Protein AF-A0A956EPF5-F1 (afdb_monomer)

Structure (mmCIF, N/CA/C/O backbone):
data_AF-A0A956EPF5-F1
#
_entry.id   AF-A0A956EPF5-F1
#
loop_
_atom_site.group_PDB
_atom_site.id
_atom_site.type_symbol
_atom_site.label_atom_id
_atom_site.label_alt_id
_atom_site.label_comp_id
_atom_site.label_asym_id
_atom_site.label_entity_id
_atom_site.label_seq_id
_atom_site.pdbx_PDB_ins_code
_atom_site.Cartn_x
_atom_site.Cartn_y
_atom_site.Cartn_z
_atom_site.occupancy
_atom_site.B_iso_or_equiv
_atom_site.auth_seq_id
_atom_site.auth_comp_id
_atom_site.auth_asym_id
_atom_site.auth_atom_id
_atom_site.pdbx_PDB_model_num
ATOM 1 N N . LYS A 1 1 ? 16.263 -4.390 2.534 1.00 68.25 1 LYS A N 1
ATOM 2 C CA . LYS A 1 1 ? 16.838 -4.073 3.874 1.00 68.25 1 LYS A CA 1
ATOM 3 C C . LYS A 1 1 ? 15.697 -4.061 4.897 1.00 68.25 1 LYS A C 1
ATOM 5 O O . LYS A 1 1 ? 14.559 -4.081 4.459 1.00 68.25 1 LYS A O 1
ATOM 10 N N . ASN A 1 2 ? 15.982 -4.080 6.207 1.00 81.94 2 ASN A N 1
ATOM 11 C CA . ASN A 1 2 ? 14.999 -3.876 7.294 1.00 81.94 2 ASN A CA 1
ATOM 12 C C . ASN A 1 2 ? 13.713 -4.719 7.222 1.00 81.94 2 ASN A C 1
ATOM 14 O O . ASN A 1 2 ? 12.636 -4.280 7.607 1.00 81.94 2 ASN A O 1
ATOM 18 N N . MET A 1 3 ? 13.843 -5.968 6.779 1.00 86.38 3 MET A N 1
ATOM 19 C CA . MET A 1 3 ? 12.704 -6.861 6.575 1.00 86.38 3 MET A CA 1
ATOM 20 C C . MET A 1 3 ? 11.951 -7.205 7.872 1.00 86.38 3 MET A C 1
ATOM 22 O O . MET A 1 3 ? 10.764 -7.484 7.833 1.00 86.38 3 MET A O 1
ATOM 26 N N . ASN A 1 4 ? 12.608 -7.121 9.031 1.00 86.38 4 ASN A N 1
ATOM 27 C CA . ASN A 1 4 ? 11.975 -7.360 10.334 1.00 86.38 4 ASN A CA 1
ATOM 28 C C . ASN A 1 4 ? 11.106 -6.184 10.823 1.00 86.38 4 ASN A C 1
ATOM 30 O O . ASN A 1 4 ? 10.500 -6.290 11.881 1.00 86.38 4 ASN A O 1
ATOM 34 N N . ALA A 1 5 ? 11.089 -5.062 10.098 1.00 88.81 5 ALA A N 1
ATOM 35 C CA . ALA A 1 5 ? 10.332 -3.856 10.437 1.00 88.81 5 ALA A CA 1
ATOM 36 C C . ALA A 1 5 ? 9.615 -3.281 9.199 1.00 88.81 5 ALA A C 1
ATOM 38 O O . ALA A 1 5 ? 9.421 -2.069 9.071 1.00 88.81 5 ALA A O 1
ATOM 39 N N . TRP A 1 6 ? 9.255 -4.146 8.245 1.00 91.62 6 TRP A N 1
ATOM 40 C CA . TRP A 1 6 ? 8.604 -3.740 6.997 1.00 91.62 6 TRP A CA 1
ATOM 41 C C . TRP A 1 6 ? 7.229 -3.093 7.229 1.00 91.62 6 TRP A C 1
ATOM 43 O O . TRP A 1 6 ? 6.788 -2.293 6.411 1.00 91.62 6 TRP A O 1
ATOM 53 N N . ASP A 1 7 ? 6.585 -3.359 8.361 1.00 93.62 7 ASP A N 1
ATOM 54 C CA . ASP A 1 7 ? 5.263 -2.868 8.764 1.00 93.62 7 ASP A CA 1
ATOM 55 C C . ASP A 1 7 ? 5.314 -1.666 9.730 1.00 93.62 7 ASP A C 1
ATOM 57 O O . ASP A 1 7 ? 4.276 -1.122 10.098 1.00 93.62 7 ASP A O 1
ATOM 61 N N . ALA A 1 8 ? 6.509 -1.199 10.106 1.00 95.19 8 ALA A N 1
ATOM 62 C CA . ALA A 1 8 ? 6.697 -0.070 11.018 1.00 95.19 8 ALA A CA 1
ATOM 63 C C . ALA A 1 8 ? 7.341 1.139 10.323 1.00 95.19 8 ALA A C 1
ATOM 65 O O . ALA A 1 8 ? 8.215 0.996 9.468 1.00 95.19 8 ALA A O 1
ATOM 66 N N . TYR A 1 9 ? 6.935 2.350 10.701 1.00 96.44 9 TYR A N 1
ATOM 67 C CA . TYR A 1 9 ? 7.513 3.598 10.193 1.00 96.44 9 TYR A CA 1
ATOM 68 C C . TYR A 1 9 ? 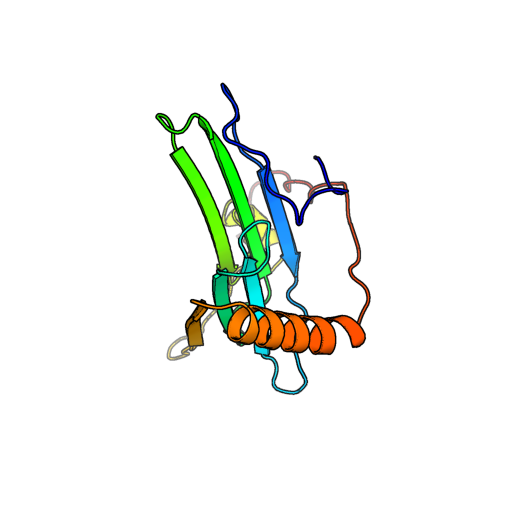8.410 4.238 11.253 1.00 96.44 9 TYR A C 1
ATOM 70 O O . TYR A 1 9 ? 8.089 4.223 12.441 1.00 96.44 9 TYR A O 1
ATOM 78 N N . LYS A 1 10 ? 9.543 4.795 10.821 1.00 94.81 10 LYS A N 1
ATOM 79 C CA . LYS A 1 10 ? 10.421 5.610 11.673 1.00 94.81 10 LYS A CA 1
ATOM 80 C C . LYS A 1 10 ? 9.877 7.027 11.763 1.00 94.81 10 LYS A C 1
ATOM 82 O O . LYS A 1 10 ? 9.225 7.462 10.830 1.00 94.81 10 LYS A O 1
ATOM 87 N N . ALA A 1 11 ? 10.211 7.748 12.829 1.00 95.94 11 ALA A N 1
ATOM 88 C CA . ALA A 1 11 ? 10.043 9.201 12.880 1.00 95.94 11 ALA A CA 1
ATOM 89 C C . ALA A 1 11 ? 10.862 9.900 11.764 1.00 95.94 11 ALA A C 1
ATOM 91 O O . ALA A 1 11 ? 11.763 9.263 11.201 1.00 95.94 11 ALA A O 1
ATOM 92 N N . PRO A 1 12 ? 10.590 11.185 11.453 1.00 97.06 12 PRO A N 1
ATOM 93 C CA . PRO A 1 12 ? 11.393 11.957 10.505 1.00 97.06 12 PRO A CA 1
ATOM 94 C C . PRO A 1 12 ? 12.894 11.798 10.769 1.00 97.06 12 PRO A C 1
ATOM 96 O O . PRO A 1 12 ? 13.353 11.954 11.901 1.00 97.06 12 PRO A O 1
ATOM 99 N N . THR A 1 13 ? 13.642 11.405 9.738 1.00 95.88 13 THR A N 1
ATOM 100 C CA . THR A 1 13 ? 15.059 11.040 9.845 1.00 95.88 13 THR A CA 1
ATOM 101 C C . THR A 1 13 ? 15.879 11.796 8.802 1.00 95.88 13 THR A C 1
ATOM 103 O O . THR A 1 13 ? 15.662 11.633 7.602 1.00 95.88 13 THR A O 1
ATOM 106 N N . ASP A 1 14 ? 16.862 12.579 9.248 1.00 95.12 14 ASP A N 1
ATOM 107 C CA . ASP A 1 14 ? 17.767 13.307 8.352 1.00 95.12 14 ASP A CA 1
ATOM 108 C C . ASP A 1 14 ? 18.527 12.355 7.420 1.00 95.12 14 ASP A C 1
ATOM 110 O O . ASP A 1 14 ? 19.014 11.299 7.838 1.00 95.12 14 ASP A O 1
ATOM 114 N N . ASN A 1 15 ? 18.681 12.759 6.155 1.00 93.00 15 ASN A N 1
ATOM 115 C CA . ASN A 1 15 ? 19.378 11.994 5.114 1.00 93.00 15 ASN A CA 1
ATOM 116 C C . ASN A 1 15 ? 18.800 10.584 4.867 1.00 93.00 15 ASN A C 1
ATOM 118 O O . ASN A 1 15 ? 19.503 9.695 4.372 1.00 93.00 15 ASN A O 1
ATOM 122 N N . PHE A 1 16 ? 17.529 10.349 5.209 1.00 94.12 16 PHE A N 1
ATOM 123 C CA . PHE A 1 16 ? 16.833 9.134 4.805 1.00 94.12 16 PHE A CA 1
ATOM 124 C C . PHE A 1 16 ? 16.620 9.147 3.288 1.00 94.12 16 PHE A C 1
ATOM 126 O O . PHE A 1 16 ? 16.116 10.122 2.739 1.00 94.12 16 PHE A O 1
ATOM 133 N N . VAL A 1 17 ? 17.016 8.068 2.609 1.00 91.38 17 VAL A N 1
ATOM 134 C CA . VAL A 1 17 ? 16.815 7.936 1.160 1.00 91.38 17 VAL A CA 1
ATOM 135 C C . VAL A 1 17 ? 15.426 7.366 0.913 1.00 91.38 17 VAL A C 1
ATOM 137 O O . VAL A 1 17 ? 14.488 8.124 0.798 1.00 91.38 17 VAL A O 1
ATOM 140 N N . GLU A 1 18 ? 15.243 6.053 0.902 1.00 93.00 18 GLU A N 1
ATOM 141 C CA . GLU A 1 18 ? 13.918 5.435 0.843 1.00 93.00 18 GLU A CA 1
ATOM 142 C C . GLU A 1 18 ? 14.011 3.958 1.218 1.00 93.00 18 GLU A C 1
ATOM 144 O O . GLU A 1 18 ? 15.088 3.349 1.171 1.00 93.00 18 GLU A O 1
ATOM 149 N N . GLU A 1 19 ? 12.871 3.366 1.562 1.00 95.25 19 GLU A N 1
ATOM 150 C CA . GLU A 1 19 ? 12.718 1.917 1.654 1.00 95.25 19 GLU A CA 1
ATOM 151 C C . GLU A 1 19 ? 11.507 1.473 0.842 1.00 95.25 19 GLU A C 1
ATOM 153 O O . GLU A 1 19 ? 10.402 1.973 1.033 1.00 95.25 19 GLU A O 1
ATOM 158 N N . VAL A 1 20 ? 11.720 0.509 -0.052 1.00 95.06 20 VAL A N 1
ATOM 159 C CA . VAL A 1 20 ? 10.673 -0.073 -0.892 1.00 95.06 20 VAL A CA 1
ATOM 160 C C . VAL A 1 20 ? 10.507 -1.540 -0.517 1.00 95.06 20 VAL A C 1
ATOM 162 O O . VAL A 1 20 ? 11.471 -2.311 -0.555 1.00 95.06 20 VAL A O 1
ATOM 165 N N . PHE A 1 21 ? 9.283 -1.923 -0.166 1.00 95.50 21 PHE A N 1
ATOM 166 C CA . PHE A 1 21 ? 8.895 -3.306 0.092 1.00 95.50 21 PHE A CA 1
ATOM 167 C C . PHE A 1 21 ? 7.937 -3.776 -0.996 1.00 95.50 21 PHE A C 1
ATOM 169 O O . PHE A 1 21 ? 7.008 -3.062 -1.367 1.00 95.50 21 PHE A O 1
ATOM 176 N N . LEU A 1 22 ? 8.189 -4.977 -1.506 1.00 95.31 22 LEU A N 1
ATOM 177 C CA . LEU A 1 22 ? 7.453 -5.587 -2.606 1.00 95.31 22 LEU A CA 1
ATOM 178 C C . LEU A 1 22 ? 6.709 -6.801 -2.063 1.00 95.31 22 LEU A C 1
ATOM 180 O O . LEU A 1 22 ? 7.334 -7.670 -1.453 1.00 95.31 22 LEU A O 1
ATOM 184 N N . ALA A 1 23 ? 5.400 -6.855 -2.271 1.00 95.00 23 ALA A N 1
ATOM 185 C CA . ALA A 1 23 ? 4.558 -7.942 -1.800 1.00 95.00 23 ALA A CA 1
ATOM 186 C C . ALA A 1 23 ? 3.595 -8.418 -2.889 1.00 95.00 23 ALA A C 1
ATOM 188 O O . ALA A 1 23 ? 3.140 -7.642 -3.728 1.00 95.00 23 ALA A O 1
ATOM 189 N N . GLU A 1 24 ? 3.260 -9.700 -2.841 1.00 95.69 24 GLU A N 1
ATOM 190 C CA . GLU A 1 24 ? 2.085 -10.242 -3.519 1.00 95.69 24 GLU A CA 1
ATOM 191 C C . GLU A 1 24 ? 0.892 -10.146 -2.563 1.00 95.69 24 GLU A C 1
ATOM 193 O O . GLU A 1 24 ? 1.018 -10.403 -1.362 1.00 95.69 24 GLU A O 1
ATOM 198 N N . ALA A 1 25 ? -0.256 -9.720 -3.079 1.00 96.00 25 ALA A N 1
ATOM 199 C CA . ALA A 1 25 ? -1.454 -9.511 -2.286 1.00 96.00 25 ALA A CA 1
ATOM 200 C C . ALA A 1 25 ? -2.088 -10.852 -1.892 1.00 96.00 25 ALA A C 1
ATOM 202 O O . ALA A 1 25 ? -2.420 -11.673 -2.745 1.00 96.00 25 ALA A O 1
ATOM 203 N N . ALA A 1 26 ? -2.324 -11.051 -0.595 1.00 96.12 26 ALA A N 1
ATOM 204 C CA . ALA A 1 26 ? -3.288 -12.047 -0.140 1.00 96.12 26 ALA A CA 1
ATOM 205 C C . ALA A 1 26 ? -4.709 -11.490 -0.315 1.00 96.12 26 ALA A C 1
ATOM 207 O O . ALA A 1 26 ? -4.916 -10.289 -0.163 1.00 96.12 26 ALA A O 1
ATOM 208 N N . ALA A 1 27 ? -5.684 -12.355 -0.591 1.00 96.38 27 ALA A N 1
AT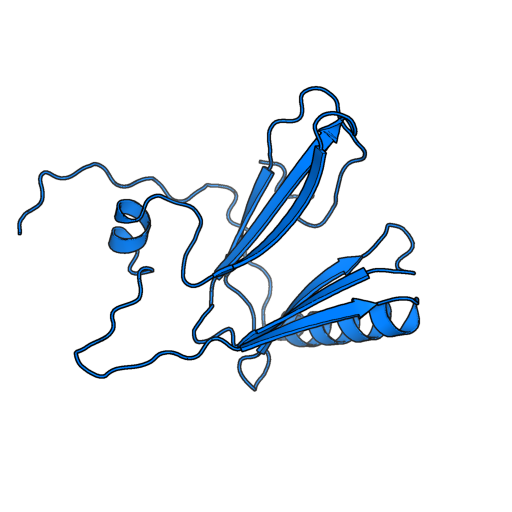OM 209 C CA . ALA A 1 27 ? -7.066 -11.948 -0.833 1.00 96.38 27 ALA A CA 1
ATOM 210 C C . ALA A 1 27 ? -8.079 -12.760 -0.010 1.00 96.38 27 ALA A C 1
ATOM 212 O O . ALA A 1 27 ? -7.787 -13.874 0.443 1.00 96.38 27 ALA A O 1
ATOM 213 N N . ASP A 1 28 ? -9.273 -12.202 0.191 1.00 96.06 28 ASP A N 1
ATOM 214 C CA . ASP A 1 28 ? -10.449 -12.906 0.715 1.00 96.06 28 ASP A CA 1
ATOM 215 C C . ASP A 1 28 ? -11.079 -13.842 -0.341 1.00 96.06 28 ASP A C 1
ATOM 217 O O . ASP A 1 28 ? -10.477 -14.137 -1.381 1.00 96.06 28 ASP A O 1
ATOM 221 N N . GLU A 1 29 ? -12.201 -14.484 -0.006 1.00 94.50 29 GLU A N 1
ATOM 222 C CA . GLU A 1 29 ? -12.850 -15.481 -0.874 1.00 94.50 29 GLU A CA 1
ATOM 223 C C . GLU A 1 29 ? -13.383 -14.853 -2.165 1.00 94.50 29 GLU A C 1
ATOM 225 O O . GLU A 1 29 ? -13.459 -15.520 -3.195 1.00 94.50 29 GLU A O 1
ATOM 230 N N . GLU A 1 30 ? -13.656 -13.554 -2.119 1.00 94.94 30 GLU A N 1
ATOM 231 C CA . GLU A 1 30 ? -14.123 -12.723 -3.215 1.00 94.94 30 GLU A CA 1
ATOM 232 C C . GLU A 1 30 ? -12.981 -12.123 -4.052 1.00 94.94 30 GLU A C 1
ATOM 234 O O . GLU A 1 30 ? -13.243 -11.397 -5.009 1.00 94.94 30 GLU A O 1
ATOM 239 N N . GLY A 1 31 ? -11.717 -12.413 -3.720 1.00 96.12 31 GLY A N 1
ATOM 240 C CA . GLY A 1 31 ? -10.551 -11.883 -4.432 1.00 96.12 31 GLY A CA 1
ATOM 241 C C . GLY A 1 31 ? -10.154 -10.465 -4.013 1.00 96.12 31 GLY A C 1
ATOM 242 O O . GLY A 1 31 ? -9.284 -9.859 -4.637 1.00 96.12 31 GLY A O 1
ATOM 243 N N . SER A 1 32 ? -10.734 -9.926 -2.940 1.00 97.50 32 SER A N 1
ATOM 244 C CA . SER A 1 32 ? -10.418 -8.595 -2.438 1.00 97.50 32 SER A CA 1
ATOM 245 C C . SER A 1 32 ? -9.266 -8.603 -1.433 1.00 97.50 32 SER A C 1
ATOM 247 O O . SER A 1 32 ? -9.180 -9.448 -0.542 1.00 97.50 32 SER A O 1
ATOM 249 N N . SER A 1 33 ? -8.392 -7.606 -1.545 1.00 98.19 33 SER A N 1
ATOM 250 C CA . SER A 1 33 ? -7.311 -7.336 -0.596 1.00 98.19 33 SER A CA 1
ATOM 251 C C . SER A 1 33 ? -7.457 -5.943 0.016 1.00 98.19 33 SER A C 1
ATOM 253 O O . SER A 1 33 ? -8.093 -5.060 -0.564 1.00 98.19 33 SER A O 1
ATOM 255 N N . THR A 1 34 ? -6.861 -5.737 1.192 1.00 98.44 34 THR A N 1
ATOM 256 C CA . THR A 1 34 ? -6.870 -4.459 1.912 1.00 98.44 34 THR A CA 1
ATOM 257 C C . THR A 1 34 ? -5.491 -4.158 2.502 1.00 98.44 34 THR A C 1
ATOM 259 O O . THR A 1 34 ? -4.857 -5.026 3.098 1.00 98.44 34 THR A O 1
ATOM 262 N N . ILE A 1 35 ? -5.052 -2.901 2.400 1.00 98.56 35 ILE A N 1
ATOM 263 C CA . ILE A 1 35 ? -3.860 -2.359 3.063 1.00 98.56 35 ILE A CA 1
ATOM 264 C C . ILE A 1 35 ? -4.262 -1.158 3.915 1.00 98.56 35 ILE A C 1
ATOM 266 O O . ILE A 1 35 ? -5.091 -0.352 3.492 1.00 98.56 35 ILE A O 1
ATOM 270 N N . LEU A 1 36 ? -3.691 -1.046 5.113 1.00 98.69 36 LEU A N 1
ATOM 271 C CA . LEU A 1 36 ? -4.007 -0.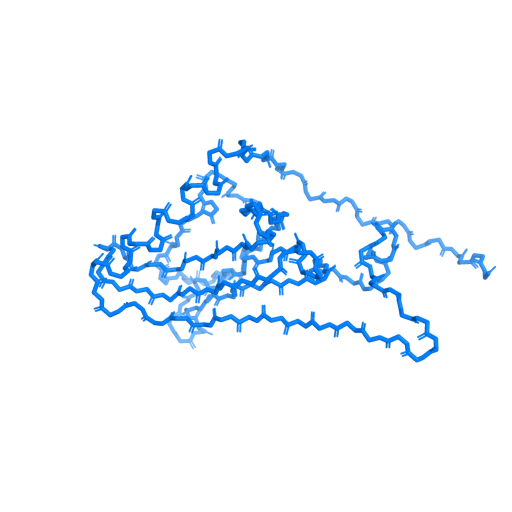015 6.100 1.00 98.69 36 LEU A CA 1
ATOM 272 C C . LEU A 1 36 ? -2.722 0.658 6.586 1.00 98.69 36 LEU A C 1
ATOM 274 O O . LEU A 1 36 ? -1.812 -0.016 7.064 1.00 98.69 36 LEU A O 1
ATOM 278 N N . LEU A 1 37 ? -2.697 1.988 6.540 1.00 98.69 37 LEU A N 1
ATOM 279 C CA . LEU A 1 37 ? -1.796 2.815 7.335 1.00 98.69 37 LEU A CA 1
ATOM 280 C C . LEU A 1 37 ? -2.570 3.330 8.548 1.00 98.69 37 LEU A C 1
ATOM 282 O O . LEU A 1 37 ? -3.594 3.990 8.390 1.00 98.69 37 LEU A O 1
ATOM 286 N N . GLN A 1 38 ? -2.068 3.066 9.749 1.00 98.44 38 GLN A N 1
ATOM 287 C CA . GLN A 1 38 ? -2.619 3.602 10.994 1.00 98.44 38 GLN A CA 1
ATOM 288 C C . GLN A 1 38 ? -1.574 4.442 11.727 1.00 98.44 38 GLN A C 1
ATOM 290 O O . GLN A 1 38 ? -0.371 4.206 11.602 1.00 98.44 38 GLN A O 1
ATOM 295 N N . ASN A 1 39 ? -2.027 5.408 12.523 1.00 98.19 39 ASN A N 1
ATOM 296 C CA . ASN A 1 39 ? -1.146 6.130 13.431 1.00 98.19 39 ASN A CA 1
ATOM 297 C C . ASN A 1 39 ? -0.698 5.242 14.611 1.00 98.19 39 ASN A C 1
ATOM 299 O O . ASN A 1 39 ? -1.231 4.157 14.850 1.00 98.19 39 ASN A O 1
ATOM 303 N N . HIS A 1 40 ? 0.291 5.721 15.371 1.00 96.94 40 HIS A N 1
ATOM 304 C CA . HIS A 1 40 ? 0.947 4.952 16.437 1.00 96.94 40 HIS A CA 1
ATOM 305 C C . HIS A 1 40 ? -0.021 4.378 17.488 1.00 96.94 40 HIS A C 1
ATOM 307 O O . HIS A 1 40 ? 0.149 3.245 17.925 1.00 96.94 40 HIS A O 1
ATOM 313 N N . ASN A 1 41 ? -1.048 5.136 17.886 1.00 97.69 41 ASN A N 1
ATOM 314 C CA . ASN A 1 41 ? -2.040 4.694 18.872 1.00 97.69 41 ASN A CA 1
ATOM 315 C C . ASN A 1 41 ? -3.292 4.051 18.247 1.00 97.69 41 ASN A C 1
ATOM 317 O O . ASN A 1 41 ? -4.253 3.815 18.967 1.00 97.69 41 ASN A O 1
ATOM 321 N N . ALA A 1 42 ? -3.288 3.769 16.939 1.00 98.12 42 ALA A N 1
ATOM 322 C CA . ALA A 1 42 ? -4.393 3.140 16.213 1.00 98.12 42 ALA A CA 1
ATOM 323 C C . ALA A 1 42 ? -5.744 3.880 16.304 1.00 98.12 42 ALA A C 1
ATOM 325 O O . ALA A 1 42 ? -6.793 3.266 16.146 1.00 98.12 42 ALA A O 1
ATOM 326 N N . SER A 1 43 ? -5.725 5.195 16.528 1.00 98.56 43 SER A N 1
ATOM 327 C CA . SER A 1 43 ? -6.936 6.026 16.592 1.00 98.56 43 SER A CA 1
ATOM 328 C C . SER A 1 43 ? -7.322 6.661 15.262 1.00 98.56 43 SER A C 1
ATOM 330 O O . SER A 1 43 ? -8.413 7.209 15.147 1.00 98.56 43 SER A O 1
ATOM 332 N N . ARG A 1 44 ? -6.422 6.646 14.271 1.00 98.75 44 ARG A N 1
ATOM 333 C CA . ARG A 1 44 ? -6.665 7.173 12.924 1.00 98.75 44 ARG A CA 1
ATOM 334 C C . ARG A 1 44 ? -5.934 6.346 11.880 1.00 98.75 44 ARG A C 1
ATOM 336 O O . ARG A 1 44 ? -4.865 5.801 12.160 1.00 98.75 44 ARG A O 1
ATOM 343 N N . GLY A 1 45 ? -6.445 6.332 10.657 1.00 98.56 45 GLY A N 1
ATOM 344 C CA . GLY A 1 45 ? -5.771 5.676 9.545 1.00 98.56 45 GLY A CA 1
ATOM 345 C C . GLY A 1 45 ? -6.352 5.988 8.174 1.00 98.56 45 GLY A C 1
ATOM 346 O O . GLY A 1 45 ? -7.331 6.718 8.036 1.00 98.56 45 GLY A O 1
ATOM 347 N N . ALA A 1 46 ? -5.741 5.400 7.155 1.00 98.75 46 ALA A N 1
ATOM 348 C CA . ALA A 1 46 ? -6.238 5.374 5.790 1.00 98.75 46 ALA A CA 1
ATOM 349 C C . ALA A 1 46 ? -6.006 3.983 5.199 1.00 98.75 46 ALA A C 1
ATOM 351 O O . ALA A 1 46 ? -4.963 3.372 5.440 1.00 98.75 46 ALA A O 1
ATOM 352 N N . SER A 1 47 ? -6.965 3.474 4.432 1.00 98.81 47 SER A N 1
ATOM 353 C CA . SER A 1 47 ? -6.840 2.166 3.787 1.00 98.81 47 SER A CA 1
ATOM 354 C C . SER A 1 47 ? -7.213 2.200 2.320 1.00 98.81 47 SER A C 1
ATOM 356 O O . SER A 1 47 ? -8.065 2.989 1.909 1.00 98.81 47 SER A O 1
ATOM 358 N N . ILE A 1 48 ? -6.653 1.256 1.573 1.00 98.81 48 ILE A N 1
ATOM 359 C CA . ILE A 1 48 ? -7.049 0.944 0.203 1.00 98.81 48 ILE A CA 1
ATOM 360 C C . ILE A 1 48 ? -7.558 -0.491 0.200 1.00 98.81 48 ILE A C 1
ATOM 362 O O . ILE A 1 48 ? -6.878 -1.384 0.698 1.00 98.81 48 ILE A O 1
ATOM 366 N N . THR A 1 49 ? -8.754 -0.707 -0.337 1.00 98.75 49 THR A N 1
ATOM 367 C CA . THR A 1 49 ? -9.294 -2.041 -0.627 1.00 98.75 49 THR A CA 1
ATOM 368 C C . THR A 1 49 ? -9.456 -2.180 -2.129 1.00 98.75 49 THR A C 1
ATOM 370 O O . THR A 1 49 ? -9.974 -1.264 -2.762 1.00 98.75 49 THR A O 1
ATOM 373 N N . TRP A 1 50 ? -9.010 -3.288 -2.706 1.00 98.56 50 TRP A N 1
ATOM 374 C CA . TRP A 1 50 ? -9.017 -3.487 -4.154 1.00 98.56 50 TRP A CA 1
ATOM 375 C C . TRP A 1 50 ? -9.307 -4.941 -4.527 1.00 98.56 50 TRP A C 1
ATOM 377 O O . TRP A 1 50 ? -9.320 -5.815 -3.658 1.00 98.56 50 TRP A O 1
ATOM 387 N N . ASP A 1 51 ? -9.561 -5.175 -5.813 1.00 97.88 51 ASP A N 1
ATOM 388 C CA . ASP A 1 51 ? -9.585 -6.510 -6.420 1.00 97.88 51 ASP A CA 1
ATOM 389 C C . ASP A 1 51 ? -8.149 -6.953 -6.749 1.00 97.88 51 ASP A C 1
ATOM 391 O O . ASP A 1 51 ? -7.480 -6.361 -7.603 1.00 97.88 51 ASP A O 1
ATOM 395 N N . ALA A 1 52 ? -7.664 -7.975 -6.043 1.00 97.25 52 ALA A N 1
ATOM 396 C CA . ALA A 1 52 ? -6.305 -8.487 -6.177 1.00 97.25 52 ALA A CA 1
ATOM 397 C C . ALA A 1 52 ? -6.098 -9.320 -7.451 1.00 97.25 52 ALA A C 1
ATOM 399 O O . ALA A 1 52 ? -4.954 -9.586 -7.807 1.00 97.25 52 ALA A O 1
ATOM 400 N N . GLY A 1 53 ? -7.162 -9.708 -8.162 1.00 96.25 53 GLY A N 1
ATOM 401 C CA . GLY A 1 53 ? -7.053 -10.402 -9.445 1.00 96.25 53 GLY A CA 1
ATOM 402 C C . GLY A 1 53 ? -6.301 -9.573 -10.496 1.00 96.25 53 GLY A C 1
ATOM 403 O O . GLY A 1 53 ? -5.234 -9.987 -10.953 1.00 96.25 53 GLY A O 1
ATOM 404 N N . PRO A 1 54 ? -6.811 -8.388 -10.880 1.00 96.50 54 PRO A N 1
ATOM 405 C CA . PRO A 1 54 ? -6.156 -7.517 -11.849 1.00 96.50 54 PRO A CA 1
ATOM 406 C C . PRO A 1 54 ? -4.996 -6.691 -11.254 1.00 96.50 54 PRO A C 1
ATOM 408 O O . PRO A 1 54 ? -4.173 -6.185 -12.018 1.00 96.50 54 PRO A O 1
ATOM 411 N N . LEU A 1 55 ? -4.887 -6.570 -9.921 1.00 98.06 55 LEU A N 1
ATOM 412 C CA . LEU A 1 55 ? -3.792 -5.879 -9.213 1.00 98.06 55 LEU A CA 1
ATOM 413 C C . LEU A 1 55 ? -3.163 -6.773 -8.117 1.00 98.06 55 LEU A C 1
ATOM 415 O O . LEU A 1 55 ? -3.354 -6.520 -6.920 1.00 98.06 55 LEU A O 1
ATOM 419 N N . PRO A 1 56 ? -2.420 -7.828 -8.497 1.00 97.31 56 PRO A N 1
ATOM 420 C CA . PRO A 1 56 ? -1.929 -8.833 -7.550 1.00 97.31 56 PRO A CA 1
ATOM 421 C C . PRO A 1 56 ? -0.677 -8.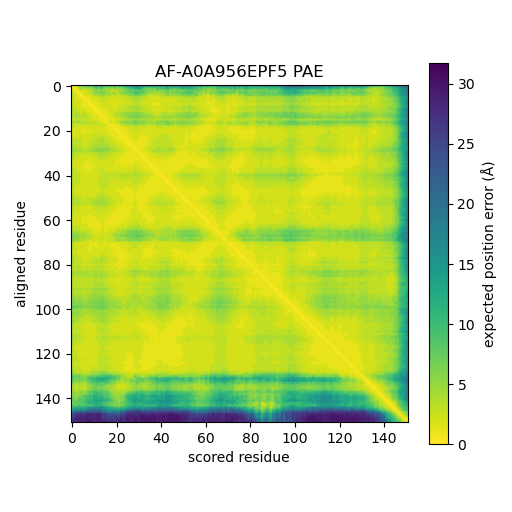409 -6.774 1.00 97.31 56 PRO A C 1
ATOM 423 O O . PRO A 1 56 ? -0.272 -9.108 -5.846 1.00 97.31 56 PRO A O 1
ATOM 426 N N . TYR A 1 57 ? -0.049 -7.285 -7.123 1.00 97.88 57 TYR A N 1
ATOM 427 C CA . TYR A 1 57 ? 1.183 -6.818 -6.489 1.00 97.88 57 TYR A CA 1
ATOM 428 C C . TYR A 1 57 ? 0.937 -5.558 -5.668 1.00 97.88 57 TYR A C 1
ATOM 430 O O . TYR A 1 57 ? 0.085 -4.739 -6.002 1.00 97.88 57 TYR A O 1
ATOM 438 N N . VAL A 1 58 ? 1.707 -5.385 -4.598 1.00 97.62 58 VAL A N 1
ATOM 439 C CA . VAL A 1 58 ? 1.689 -4.191 -3.752 1.00 97.62 58 VAL A CA 1
ATOM 440 C C . VAL A 1 58 ? 3.110 -3.710 -3.531 1.00 97.62 58 VAL A C 1
ATOM 442 O O . VAL A 1 58 ? 3.994 -4.485 -3.160 1.00 97.62 58 VAL A O 1
ATOM 445 N N . THR A 1 59 ? 3.308 -2.411 -3.717 1.00 97.62 59 THR A N 1
ATOM 446 C CA . THR A 1 59 ? 4.529 -1.715 -3.319 1.00 97.62 59 THR A CA 1
ATOM 447 C C . THR A 1 59 ? 4.232 -0.846 -2.104 1.00 97.62 59 THR A C 1
ATOM 449 O O . THR A 1 59 ? 3.279 -0.069 -2.097 1.00 97.62 59 THR A O 1
ATOM 452 N N . VAL A 1 60 ? 5.037 -0.992 -1.053 1.00 97.81 60 VAL A N 1
ATOM 453 C CA . VAL A 1 60 ? 5.044 -0.069 0.085 1.00 97.81 60 VAL A CA 1
ATOM 454 C C . VAL A 1 60 ? 6.318 0.751 -0.007 1.00 97.81 60 VAL A C 1
ATOM 456 O O . VAL A 1 60 ? 7.408 0.253 0.284 1.00 97.81 60 VAL A O 1
ATOM 459 N N . TRP A 1 61 ? 6.173 2.002 -0.432 1.00 97.81 61 TRP A N 1
ATOM 460 C CA . TRP A 1 61 ? 7.260 2.971 -0.488 1.00 97.81 61 TRP A CA 1
ATOM 461 C C . TRP A 1 61 ? 7.251 3.816 0.778 1.00 97.81 61 TRP A C 1
ATOM 463 O O . TRP A 1 61 ? 6.248 4.443 1.119 1.00 97.81 61 TRP A O 1
ATOM 473 N N . LYS A 1 62 ? 8.364 3.828 1.504 1.00 97.44 62 LYS A N 1
ATOM 474 C CA . LYS A 1 62 ? 8.551 4.642 2.701 1.00 97.44 62 LYS A CA 1
ATOM 475 C C . LYS A 1 62 ? 9.582 5.714 2.416 1.00 97.44 62 LYS A C 1
ATOM 477 O O . LYS A 1 62 ? 10.717 5.393 2.065 1.00 97.44 62 LYS A O 1
ATOM 482 N N . TYR A 1 63 ? 9.196 6.958 2.665 1.00 97.25 63 TYR A N 1
ATOM 483 C CA . TYR A 1 63 ? 10.060 8.125 2.625 1.00 97.25 63 TYR A CA 1
ATOM 484 C C . TYR A 1 63 ? 9.940 8.864 3.963 1.00 97.25 63 TYR A C 1
ATOM 486 O O . TYR A 1 63 ? 9.219 9.848 4.102 1.00 97.25 63 TYR A O 1
ATOM 494 N N . THR A 1 64 ? 10.592 8.323 4.999 1.00 96.25 64 THR A N 1
ATOM 495 C CA . THR A 1 64 ? 10.596 8.889 6.359 1.00 96.25 64 THR A CA 1
ATOM 496 C C . THR A 1 64 ? 11.748 9.882 6.540 1.00 96.25 64 THR A C 1
ATOM 498 O O . THR A 1 64 ? 12.511 9.775 7.504 1.00 96.25 64 THR A O 1
ATOM 501 N N . ALA A 1 65 ? 11.925 10.792 5.579 1.00 96.25 65 ALA A N 1
ATOM 502 C CA . ALA A 1 65 ? 12.960 11.821 5.625 1.00 96.25 65 ALA A CA 1
ATOM 503 C C . ALA A 1 65 ? 12.607 12.939 6.614 1.00 96.25 65 ALA A C 1
ATOM 505 O O . ALA A 1 65 ? 11.594 12.868 7.320 1.00 96.25 65 ALA A O 1
ATOM 506 N N . ALA A 1 66 ? 13.479 13.943 6.717 1.00 94.56 66 ALA A N 1
ATOM 507 C CA . ALA A 1 66 ? 13.192 15.143 7.488 1.00 94.56 66 ALA A CA 1
ATOM 508 C C . ALA A 1 66 ? 11.902 15.803 6.973 1.00 94.56 66 ALA A C 1
ATOM 510 O O . ALA A 1 66 ? 11.589 15.737 5.785 1.00 94.56 66 ALA A O 1
ATOM 511 N N . GLU A 1 67 ? 11.154 16.476 7.849 1.00 92.69 67 GLU A N 1
ATOM 512 C CA . GLU A 1 67 ? 9.858 17.069 7.476 1.00 92.69 67 GLU A CA 1
ATOM 513 C C . GLU A 1 67 ? 9.969 18.067 6.312 1.00 92.69 67 GLU A C 1
ATOM 515 O O . GLU A 1 67 ? 9.060 18.149 5.490 1.00 92.69 67 GLU A O 1
ATOM 520 N N . ALA A 1 68 ? 11.095 18.784 6.221 1.00 93.56 68 ALA A N 1
ATOM 521 C CA . ALA A 1 68 ? 11.375 19.731 5.144 1.00 93.56 68 ALA A CA 1
ATOM 522 C C . ALA A 1 68 ? 11.596 19.058 3.775 1.00 93.56 68 ALA A C 1
ATOM 524 O O . ALA A 1 68 ? 11.313 19.677 2.751 1.00 93.56 68 ALA A O 1
ATOM 525 N N . ASP A 1 69 ? 12.071 17.809 3.765 1.00 92.56 69 ASP A N 1
ATOM 526 C CA . ASP A 1 69 ? 12.321 17.025 2.549 1.00 92.56 69 ASP A CA 1
ATOM 527 C C . ASP A 1 69 ? 11.081 16.208 2.147 1.00 92.56 69 ASP A C 1
ATOM 529 O O . ASP A 1 69 ? 10.812 15.997 0.965 1.00 92.56 69 ASP A O 1
ATOM 533 N N . GLY A 1 70 ? 10.303 15.771 3.143 1.00 93.31 70 GLY A N 1
ATOM 534 C CA . GLY A 1 70 ? 9.058 15.029 2.989 1.00 93.31 70 GLY A CA 1
ATOM 535 C C . GLY A 1 70 ? 8.984 13.830 3.933 1.00 93.31 70 GLY A C 1
ATOM 536 O O . GLY A 1 70 ? 9.875 12.988 3.971 1.00 93.31 70 GLY A O 1
ATOM 537 N N . TYR A 1 71 ? 7.878 13.718 4.668 1.00 96.69 71 TYR A N 1
ATOM 538 C CA . TYR A 1 71 ? 7.571 12.559 5.506 1.00 96.69 71 TYR A CA 1
ATOM 539 C C . TYR A 1 71 ? 6.303 11.881 4.979 1.00 96.69 71 TYR A C 1
ATOM 541 O O . TYR A 1 71 ? 5.183 12.237 5.348 1.00 96.69 71 TYR A O 1
ATOM 549 N N . VAL A 1 72 ? 6.478 10.956 4.033 1.00 97.19 72 VAL A N 1
ATOM 550 C CA . VAL A 1 72 ? 5.385 10.411 3.216 1.00 97.19 72 VAL A CA 1
ATOM 551 C C . VAL A 1 72 ? 5.566 8.918 2.940 1.00 97.19 72 VAL A C 1
ATOM 553 O O . VAL A 1 72 ? 6.653 8.351 3.065 1.00 97.19 72 VAL A O 1
ATOM 556 N N . THR A 1 73 ? 4.472 8.252 2.581 1.00 98.19 73 THR A N 1
ATOM 557 C CA . THR A 1 73 ? 4.485 6.856 2.151 1.00 98.19 73 THR A CA 1
ATOM 558 C C . THR A 1 73 ? 3.538 6.628 0.981 1.00 98.19 73 THR A C 1
ATOM 560 O O . THR A 1 73 ? 2.469 7.237 0.920 1.00 98.19 73 THR A O 1
ATOM 563 N N . GLY A 1 74 ? 3.936 5.737 0.075 1.00 98.25 74 GLY A N 1
ATOM 564 C CA . GLY A 1 74 ? 3.088 5.162 -0.961 1.00 98.25 74 GLY A CA 1
ATOM 565 C C . GLY A 1 74 ? 2.579 3.783 -0.543 1.00 98.25 74 GLY A C 1
ATOM 566 O O . GLY A 1 74 ? 3.364 2.926 -0.133 1.00 98.25 74 GLY A O 1
ATOM 567 N N . 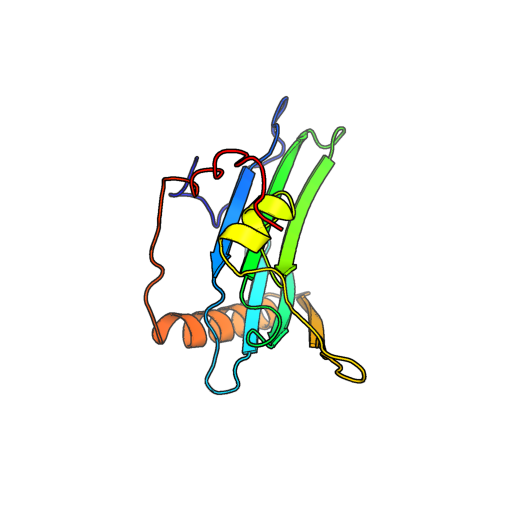LEU A 1 75 ? 1.264 3.576 -0.653 1.00 98.38 75 LEU A N 1
ATOM 568 C CA . LEU A 1 75 ? 0.618 2.262 -0.613 1.00 98.38 75 LEU A CA 1
ATOM 569 C C . LEU A 1 75 ? 0.087 1.985 -2.020 1.00 98.38 75 LEU A C 1
ATOM 571 O O . LEU A 1 75 ? -0.904 2.585 -2.435 1.00 98.38 75 LEU A O 1
ATOM 575 N N . GLU A 1 76 ? 0.772 1.132 -2.773 1.00 98.31 76 GLU A N 1
ATOM 576 C CA . GLU A 1 76 ? 0.657 1.106 -4.234 1.00 98.31 76 GLU A CA 1
ATOM 577 C C . GLU A 1 76 ? 0.271 -0.294 -4.741 1.00 98.31 76 GLU A C 1
ATOM 579 O O . GLU A 1 76 ? 1.145 -1.072 -5.139 1.00 98.31 76 GLU A O 1
ATOM 584 N N . PRO A 1 77 ? -1.029 -0.655 -4.726 1.00 98.44 77 PRO A N 1
ATOM 585 C CA . PRO A 1 77 ? -1.527 -1.798 -5.485 1.00 98.44 77 PRO A CA 1
ATOM 586 C C . PRO A 1 77 ? -1.261 -1.612 -6.983 1.00 98.44 77 PRO A C 1
ATOM 588 O O . PRO A 1 77 ? -1.497 -0.535 -7.532 1.00 98.44 77 PRO A O 1
ATOM 591 N N . GLY A 1 78 ? -0.790 -2.658 -7.656 1.00 97.88 78 GLY A N 1
ATOM 592 C CA . GLY A 1 78 ? -0.317 -2.570 -9.030 1.00 97.88 78 GLY A CA 1
ATOM 593 C C . GLY A 1 78 ? -0.383 -3.888 -9.795 1.00 97.88 78 GLY A C 1
ATOM 594 O O . GLY A 1 78 ? -0.489 -4.978 -9.234 1.00 97.88 78 GLY A O 1
ATOM 595 N N . THR A 1 79 ? -0.274 -3.776 -11.119 1.00 97.25 79 THR A N 1
ATOM 596 C CA . THR A 1 79 ? -0.155 -4.927 -12.028 1.00 97.25 79 THR A CA 1
ATOM 597 C C . THR A 1 79 ? 1.244 -5.549 -12.008 1.00 97.25 79 THR A C 1
ATOM 599 O O . THR A 1 79 ? 1.432 -6.641 -12.526 1.00 97.25 79 THR A O 1
ATOM 602 N N . GLY A 1 80 ? 2.231 -4.854 -11.437 1.00 96.69 80 GLY A N 1
ATOM 603 C CA . GLY A 1 80 ? 3.626 -5.272 -11.302 1.00 96.69 80 GLY A CA 1
ATOM 604 C C . GLY A 1 80 ? 4.350 -4.426 -10.251 1.00 96.69 80 GLY A C 1
ATOM 605 O O . GLY A 1 80 ? 3.747 -3.558 -9.621 1.00 96.69 80 GLY A O 1
ATOM 606 N N . PHE A 1 81 ? 5.645 -4.669 -10.077 1.00 96.44 81 PHE A N 1
ATOM 607 C CA . PHE A 1 81 ? 6.524 -3.925 -9.169 1.00 96.44 81 PHE A CA 1
ATOM 608 C C . PHE A 1 81 ? 7.158 -2.705 -9.869 1.00 96.44 81 PHE A C 1
ATOM 610 O O . PHE A 1 81 ? 7.194 -2.672 -11.102 1.00 96.44 81 PHE A O 1
ATOM 617 N N . PRO A 1 82 ? 7.724 -1.720 -9.136 1.00 94.75 82 PRO A N 1
ATOM 618 C CA . PRO A 1 82 ? 8.286 -0.483 -9.696 1.00 94.75 82 PRO A CA 1
ATOM 619 C C . PRO A 1 82 ? 9.658 -0.695 -10.361 1.00 94.75 82 PRO A C 1
ATOM 621 O O . PRO A 1 82 ? 10.516 0.186 -10.363 1.00 94.75 82 PRO A O 1
ATOM 624 N N . PHE A 1 83 ? 9.898 -1.877 -10.927 1.00 94.25 83 PHE A N 1
ATOM 625 C CA . PHE A 1 83 ? 11.050 -2.109 -11.783 1.00 94.25 83 PHE A CA 1
ATOM 626 C C . PHE A 1 83 ? 10.767 -1.638 -13.209 1.00 94.25 83 PHE A C 1
ATOM 628 O O . PHE A 1 83 ? 9.629 -1.481 -13.654 1.00 94.25 83 PHE A O 1
ATOM 635 N N . ASN A 1 84 ? 11.841 -1.472 -13.977 1.00 92.25 84 ASN A N 1
ATOM 636 C CA . ASN A 1 84 ? 11.750 -1.160 -15.396 1.00 92.25 84 ASN A CA 1
ATOM 637 C C . ASN A 1 84 ? 10.883 -2.193 -16.129 1.00 92.25 84 ASN A C 1
ATOM 639 O O . ASN A 1 84 ? 11.006 -3.397 -15.905 1.00 92.25 84 ASN A O 1
ATOM 643 N N . ARG A 1 85 ? 10.103 -1.738 -17.117 1.00 92.56 85 ARG A N 1
ATOM 644 C CA . ARG A 1 85 ? 9.208 -2.589 -17.925 1.00 92.56 85 ARG A CA 1
ATOM 645 C C . ARG A 1 85 ? 9.875 -3.850 -18.490 1.00 92.56 85 ARG A C 1
ATOM 647 O O . ARG A 1 85 ? 9.208 -4.863 -18.662 1.00 92.56 85 ARG A O 1
ATOM 654 N N . PHE A 1 86 ? 11.166 -3.796 -18.819 1.00 92.62 86 PHE A N 1
ATOM 655 C CA . PHE A 1 86 ? 11.932 -4.963 -19.274 1.00 92.62 86 PHE A CA 1
ATOM 656 C C . PHE A 1 86 ? 11.997 -6.073 -18.213 1.00 92.62 86 PHE A C 1
ATOM 658 O O . PHE A 1 86 ? 11.750 -7.233 -18.533 1.00 92.62 86 PHE A O 1
ATOM 665 N N . VAL A 1 87 ? 12.263 -5.708 -16.957 1.00 93.81 87 VAL A N 1
ATOM 666 C CA . VAL A 1 87 ? 12.297 -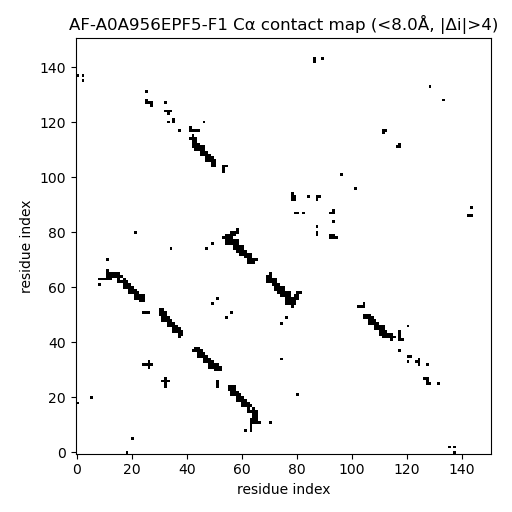6.631 -15.814 1.00 93.81 87 VAL A CA 1
ATOM 667 C C . VAL A 1 87 ? 10.912 -7.228 -15.600 1.00 93.81 87 VAL A C 1
ATOM 669 O O . VAL A 1 87 ? 10.758 -8.445 -15.574 1.00 93.81 87 VAL A O 1
ATOM 672 N N . GLU A 1 88 ? 9.883 -6.384 -15.562 1.00 95.25 88 GLU A N 1
ATOM 673 C CA . GLU A 1 88 ? 8.507 -6.843 -15.357 1.00 95.25 88 GLU A CA 1
ATOM 674 C C . GLU A 1 88 ? 8.021 -7.751 -16.495 1.00 95.25 88 GLU A C 1
ATOM 676 O O 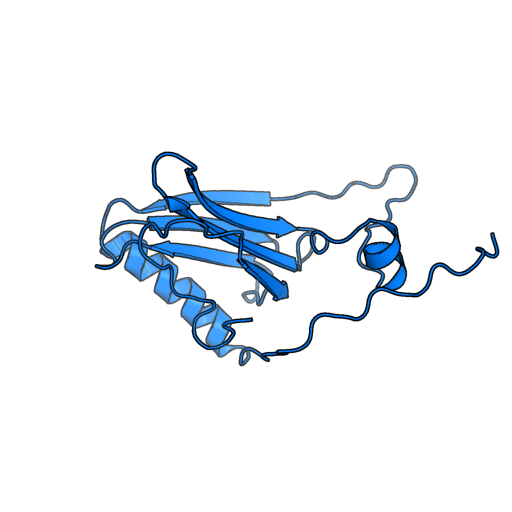. GLU A 1 88 ? 7.309 -8.722 -16.252 1.00 95.25 88 GLU A O 1
ATOM 681 N N . ARG A 1 89 ? 8.447 -7.503 -17.743 1.00 94.38 89 ARG A N 1
ATOM 682 C CA . ARG A 1 89 ? 8.182 -8.402 -18.880 1.00 94.38 89 ARG A CA 1
ATOM 683 C C . ARG A 1 89 ? 8.878 -9.747 -18.731 1.00 94.38 89 ARG A C 1
ATOM 685 O O . ARG A 1 89 ? 8.251 -10.759 -19.022 1.00 94.38 89 ARG A O 1
ATOM 692 N N . HIS A 1 90 ? 10.143 -9.757 -18.309 1.00 93.25 90 HIS A N 1
ATOM 693 C CA . HIS A 1 90 ? 10.896 -10.994 -18.094 1.00 93.25 90 HIS A CA 1
ATOM 694 C C . HIS A 1 90 ? 10.202 -11.897 -17.070 1.00 93.25 90 HIS A C 1
ATOM 696 O O . HIS A 1 90 ? 10.091 -13.098 -17.289 1.00 93.25 90 HIS A O 1
ATOM 702 N N . PHE A 1 91 ? 9.672 -11.310 -15.998 1.00 92.88 91 PHE A N 1
ATOM 703 C CA . PHE A 1 91 ? 8.911 -12.037 -14.984 1.00 92.88 91 PHE A CA 1
ATOM 704 C C . PHE A 1 91 ? 7.420 -12.216 -15.319 1.00 92.88 91 PHE A C 1
ATOM 706 O O . PHE A 1 91 ? 6.663 -12.688 -14.479 1.00 92.88 91 PHE A O 1
ATOM 713 N N . GLY A 1 92 ? 6.974 -11.835 -16.521 1.00 94.19 92 GLY A N 1
ATOM 714 C CA . GLY A 1 92 ? 5.590 -12.032 -16.962 1.00 94.19 92 GLY A CA 1
ATOM 715 C C . GLY A 1 92 ? 4.544 -11.142 -16.281 1.00 94.19 92 GLY A C 1
ATOM 716 O O . GLY A 1 92 ? 3.356 -11.395 -16.441 1.00 94.19 92 GLY A O 1
ATOM 717 N N . ARG A 1 93 ? 4.954 -10.090 -15.563 1.00 95.38 93 ARG A N 1
ATOM 718 C CA . ARG A 1 93 ? 4.064 -9.204 -14.791 1.00 95.38 93 ARG A CA 1
ATOM 719 C C . ARG A 1 93 ? 3.432 -8.077 -15.600 1.00 95.38 93 ARG A C 1
ATOM 721 O O . ARG A 1 93 ? 2.532 -7.408 -15.120 1.00 95.38 93 ARG A O 1
ATOM 728 N N . VAL A 1 94 ? 3.879 -7.831 -16.832 1.00 95.19 94 VAL A N 1
ATOM 729 C CA . VAL A 1 94 ? 3.248 -6.814 -17.692 1.00 95.19 94 VAL A CA 1
ATOM 730 C C . VAL A 1 94 ? 1.974 -7.387 -18.322 1.00 95.19 94 VAL A C 1
ATOM 732 O O . VAL A 1 94 ? 2.101 -8.293 -19.156 1.00 95.19 94 VAL A O 1
ATOM 735 N N . PRO A 1 95 ? 0.774 -6.852 -18.006 1.00 93.00 95 PRO A N 1
ATOM 736 C CA . PRO A 1 95 ? -0.470 -7.332 -18.595 1.00 93.00 95 PRO A CA 1
ATOM 737 C C . PRO A 1 95 ? -0.474 -7.171 -20.116 1.00 93.00 95 PRO A C 1
ATOM 739 O O . PRO A 1 95 ? 0.126 -6.242 -20.671 1.00 93.00 95 PRO A O 1
ATOM 742 N N . LYS A 1 96 ? -1.174 -8.075 -20.799 1.00 94.44 96 LYS A N 1
ATOM 743 C CA . LYS A 1 96 ? -1.390 -8.037 -22.247 1.00 94.44 96 LYS A CA 1
ATOM 744 C C . LYS A 1 96 ? -2.891 -7.979 -22.500 1.00 94.44 96 LYS A C 1
ATOM 746 O O . LYS A 1 96 ? -3.619 -8.799 -21.957 1.00 94.44 96 LYS A O 1
ATOM 751 N N . LEU A 1 97 ? -3.319 -7.031 -23.325 1.00 95.94 97 LEU A N 1
ATOM 752 C CA . LEU A 1 97 ? -4.699 -6.903 -23.788 1.00 95.94 97 LEU A CA 1
ATOM 753 C C . LEU A 1 97 ? -4.719 -7.101 -25.302 1.00 95.94 97 LEU A C 1
ATOM 755 O O . LEU A 1 97 ? -3.867 -6.547 -26.007 1.00 95.94 97 LEU A O 1
ATOM 759 N N . GLY A 1 98 ? -5.647 -7.918 -25.789 1.00 97.50 98 GLY A N 1
ATOM 760 C CA . GLY A 1 98 ? -5.909 -8.084 -27.210 1.00 97.50 98 GLY A CA 1
ATOM 761 C C . GLY A 1 98 ? -6.723 -6.924 -27.797 1.00 97.50 98 GLY A C 1
ATOM 762 O O . GLY A 1 98 ? -7.171 -6.028 -27.075 1.00 97.50 98 GLY A O 1
ATOM 763 N N . PRO A 1 99 ? -6.927 -6.910 -29.127 1.00 97.88 99 PRO A N 1
ATOM 764 C CA . PRO A 1 99 ? -7.792 -5.928 -29.771 1.00 97.88 99 PRO A CA 1
ATOM 765 C C . PRO A 1 99 ? -9.227 -6.014 -29.234 1.00 97.88 99 PRO A C 1
ATOM 767 O O . PRO A 1 99 ? -9.886 -7.036 -29.392 1.00 97.88 99 PRO A O 1
ATOM 770 N N . GLY A 1 100 ? -9.713 -4.926 -28.635 1.00 97.69 100 GLY A N 1
ATOM 771 C CA . GLY A 1 100 ? -11.064 -4.844 -28.070 1.00 97.69 100 GLY A CA 1
ATOM 772 C C . GLY A 1 100 ? -11.197 -5.332 -26.623 1.00 97.69 100 GLY A C 1
ATOM 773 O O . GLY A 1 100 ? -12.261 -5.145 -26.038 1.00 97.69 100 GLY A O 1
ATOM 774 N N . ASP A 1 101 ? -10.139 -5.888 -26.025 1.00 97.75 101 ASP A N 1
ATOM 775 C CA . ASP A 1 101 ? -10.159 -6.306 -24.621 1.00 97.75 101 ASP A CA 1
ATOM 776 C C . ASP A 1 101 ? -10.155 -5.098 -23.673 1.00 97.75 101 ASP A C 1
ATOM 778 O O . ASP A 1 101 ? -9.629 -4.026 -23.980 1.00 97.75 101 ASP A O 1
ATOM 782 N N . SER A 1 102 ? -10.720 -5.287 -22.482 1.00 95.94 102 SER A N 1
ATOM 783 C CA . SER A 1 102 ? -10.730 -4.303 -21.398 1.00 95.94 102 SER A CA 1
ATOM 784 C C . SER A 1 102 ? -10.365 -4.971 -20.078 1.00 95.94 102 SER A C 1
ATOM 786 O O . SER A 1 102 ? -10.695 -6.133 -19.849 1.00 95.94 102 SER A O 1
ATOM 788 N N . VAL A 1 103 ? -9.701 -4.220 -19.202 1.00 95.06 103 VAL A N 1
ATOM 789 C CA . VAL A 1 103 ? -9.479 -4.591 -17.802 1.00 95.06 103 VAL A CA 1
ATOM 790 C C . VAL A 1 103 ? -10.054 -3.489 -16.923 1.00 95.06 103 VAL A C 1
ATOM 792 O O . VAL A 1 103 ? -9.874 -2.307 -17.217 1.00 95.06 103 VAL A O 1
ATOM 795 N N . GLU A 1 104 ? -10.765 -3.872 -15.868 1.00 95.94 104 GLU A N 1
ATOM 796 C CA . GLU A 1 104 ? -11.296 -2.946 -14.873 1.00 95.94 104 GLU A CA 1
ATOM 797 C C . GLU A 1 104 ? -10.428 -3.001 -13.616 1.00 95.94 104 GLU A C 1
ATOM 799 O O . GLU A 1 104 ? -10.054 -4.076 -13.148 1.00 95.94 104 GLU A O 1
ATOM 804 N N . PHE A 1 105 ? -10.120 -1.831 -13.061 1.00 97.31 105 PHE A N 1
ATOM 805 C CA . PHE A 1 105 ? -9.475 -1.712 -11.761 1.00 97.31 105 PHE A CA 1
ATOM 806 C C . PHE A 1 105 ? -10.425 -1.004 -10.808 1.00 97.31 105 PHE A C 1
ATOM 808 O O . PHE A 1 105 ? -10.808 0.145 -11.039 1.00 97.31 105 PHE A O 1
ATOM 815 N N . LYS A 1 106 ? -10.773 -1.678 -9.715 1.00 96.62 106 LYS A N 1
ATOM 816 C CA . LYS A 1 106 ? -11.640 -1.131 -8.678 1.00 96.62 106 LYS A CA 1
ATOM 817 C C . LYS A 1 106 ? -10.869 -0.997 -7.376 1.00 96.62 106 LYS A C 1
ATOM 819 O O . LYS A 1 106 ? -10.374 -1.983 -6.834 1.00 96.62 106 LYS A O 1
ATOM 824 N N . LEU A 1 107 ? -10.787 0.235 -6.883 1.00 98.25 107 LEU A N 1
ATOM 825 C 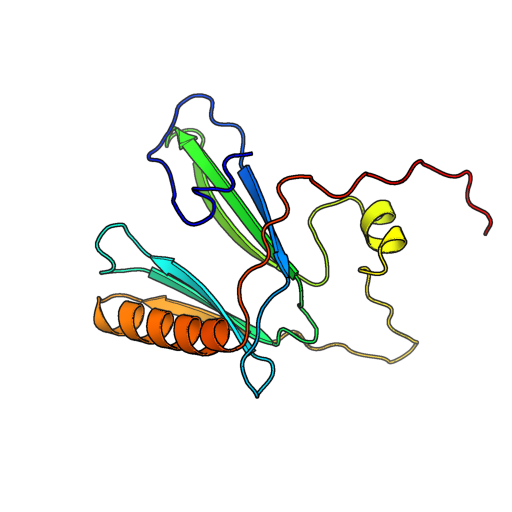CA . LEU A 1 107 ? -10.140 0.573 -5.624 1.00 98.25 107 LEU A CA 1
ATOM 826 C C . LEU A 1 107 ? -11.079 1.447 -4.795 1.00 98.25 107 LEU A C 1
ATOM 828 O O . LEU A 1 107 ? -11.677 2.395 -5.303 1.00 98.25 107 LEU A O 1
ATOM 832 N N . THR A 1 108 ? -11.167 1.142 -3.508 1.00 98.62 108 THR A N 1
ATOM 833 C CA . THR A 1 108 ? -11.901 1.919 -2.514 1.00 98.62 108 THR A CA 1
ATOM 834 C C . THR A 1 108 ? -10.908 2.488 -1.516 1.00 98.62 108 THR A C 1
ATOM 836 O O . THR A 1 108 ? -10.190 1.738 -0.852 1.00 98.62 108 THR A O 1
ATOM 839 N N . TYR A 1 109 ? -10.905 3.810 -1.384 1.00 98.56 109 TYR A N 1
ATOM 840 C CA . TYR A 1 109 ? -10.116 4.531 -0.393 1.00 98.56 109 TYR A CA 1
ATOM 841 C C . TYR A 1 109 ? -11.007 4.890 0.791 1.00 98.56 109 TYR A C 1
ATOM 843 O O . TYR A 1 109 ? -12.105 5.413 0.604 1.00 98.56 109 TYR A O 1
ATOM 851 N N . ALA A 1 110 ? -10.531 4.626 2.004 1.00 98.56 110 ALA A N 1
ATOM 852 C CA . ALA A 1 110 ? -11.237 4.980 3.229 1.00 98.56 110 ALA A CA 1
ATOM 853 C C . ALA A 1 110 ? -10.328 5.770 4.169 1.00 98.56 110 ALA A C 1
ATOM 855 O O . ALA A 1 110 ? -9.149 5.446 4.324 1.00 98.56 110 ALA A O 1
ATOM 856 N N . VAL A 1 111 ? -10.907 6.787 4.807 1.00 98.69 111 VAL A N 1
ATOM 857 C CA . VAL A 1 111 ? -10.321 7.498 5.945 1.00 98.69 111 VAL A CA 1
ATOM 858 C C . VAL A 1 111 ? -10.970 6.947 7.207 1.00 98.69 111 VAL A C 1
ATOM 860 O O . VAL A 1 111 ? -12.194 6.882 7.288 1.00 98.69 111 VAL A O 1
ATOM 863 N N . HIS A 1 112 ? -10.148 6.581 8.182 1.00 98.75 112 HIS A N 1
ATOM 864 C CA . HIS A 1 112 ? -10.559 6.028 9.470 1.00 98.75 112 HIS A CA 1
ATOM 865 C C . HIS A 1 112 ? -10.338 7.096 10.544 1.00 98.75 112 HIS A C 1
ATOM 867 O O . HIS A 1 112 ? -9.184 7.344 10.911 1.00 98.75 112 HIS A O 1
ATOM 873 N N . PRO A 1 113 ? -11.385 7.817 10.985 1.00 98.38 113 PRO A N 1
ATOM 874 C CA . PRO A 1 113 ? -11.236 8.950 11.899 1.00 98.38 113 PRO A CA 1
ATOM 875 C C . PRO A 1 113 ? -11.168 8.550 13.380 1.00 98.38 113 PRO A C 1
ATOM 877 O O . PRO A 1 113 ? -10.911 9.423 14.213 1.00 98.38 113 PRO A O 1
ATOM 880 N N . ASP A 1 114 ? -11.413 7.279 13.701 1.00 98.69 114 ASP A N 1
ATOM 881 C CA . ASP A 1 114 ? -11.535 6.763 15.064 1.00 98.69 114 ASP A CA 1
ATOM 882 C C . ASP A 1 114 ? -10.961 5.341 15.220 1.00 98.69 114 ASP A C 1
ATOM 884 O O . ASP A 1 114 ? -10.646 4.647 14.252 1.00 98.69 114 ASP A O 1
ATOM 888 N N . GLU A 1 115 ? -10.824 4.902 16.473 1.00 98.69 115 GLU A N 1
ATOM 889 C CA . GLU A 1 115 ? -10.289 3.581 16.828 1.00 98.69 115 GLU A CA 1
ATOM 890 C C . GLU A 1 115 ? -11.153 2.425 16.307 1.00 98.69 115 GLU A C 1
ATOM 892 O O . GLU A 1 115 ? -10.623 1.365 15.968 1.00 98.69 115 GLU A O 1
ATOM 897 N N . GLN A 1 116 ? -12.474 2.616 16.224 1.00 98.69 116 GLN A N 1
ATOM 898 C CA . GLN A 1 116 ? -13.392 1.565 15.790 1.00 98.69 116 GLN A CA 1
ATOM 899 C C . GLN A 1 116 ? -13.191 1.247 14.306 1.00 98.69 116 GLN A C 1
ATOM 901 O O . GLN A 1 116 ? -12.971 0.091 13.953 1.00 98.69 116 GLN A O 1
ATOM 906 N N . SER A 1 117 ? -13.176 2.268 13.450 1.00 98.69 117 SER A N 1
ATOM 907 C CA . SER A 1 117 ? -12.948 2.117 12.009 1.00 98.69 117 SER A CA 1
ATOM 908 C C . SER A 1 117 ? -11.564 1.529 11.691 1.00 98.69 117 SER A C 1
ATOM 910 O O . SER A 1 117 ? -11.446 0.644 10.838 1.00 98.69 117 SER A O 1
ATOM 912 N N . VAL A 1 118 ? -10.523 1.912 12.445 1.00 98.81 118 VAL A N 1
ATOM 913 C CA . VAL A 1 118 ? -9.196 1.271 12.365 1.00 98.81 118 VAL A CA 1
ATOM 914 C C . VAL A 1 118 ? -9.261 -0.202 12.785 1.00 98.81 118 VAL A C 1
ATOM 916 O O . VAL A 1 118 ? -8.699 -1.062 12.103 1.00 98.81 118 VAL A O 1
ATOM 919 N N . SER A 1 119 ? -9.940 -0.519 13.891 1.00 98.75 119 SER A N 1
ATOM 920 C CA . SER A 1 119 ? -10.102 -1.892 14.385 1.00 98.75 119 SER A CA 1
ATOM 921 C C . SER A 1 119 ? -10.802 -2.790 13.364 1.00 98.75 119 SER A C 1
ATOM 923 O O . SER A 1 119 ? -10.319 -3.889 13.086 1.00 98.75 119 SER A O 1
ATOM 925 N N . ASP A 1 120 ? -11.875 -2.308 12.738 1.00 98.56 120 ASP A N 1
ATOM 926 C CA . ASP A 1 120 ? -12.631 -3.057 11.731 1.00 98.56 120 ASP A CA 1
ATOM 927 C C . ASP A 1 120 ? -11.764 -3.366 10.498 1.00 98.56 120 ASP A C 1
ATOM 929 O O . ASP A 1 120 ? -11.714 -4.507 10.024 1.00 98.56 120 ASP A O 1
ATOM 933 N N . ALA A 1 121 ? -10.989 -2.383 10.023 1.00 98.50 121 ALA A N 1
ATOM 934 C CA . ALA A 1 121 ? -10.038 -2.583 8.930 1.00 98.50 121 ALA A CA 1
ATOM 935 C C . ALA A 1 121 ? -8.953 -3.616 9.288 1.00 98.50 121 ALA A C 1
ATOM 937 O O . ALA A 1 121 ? -8.628 -4.489 8.478 1.00 98.50 121 ALA A O 1
ATOM 938 N N . ARG A 1 122 ? -8.421 -3.577 10.518 1.00 98.44 122 ARG A N 1
ATOM 939 C CA . ARG A 1 122 ? -7.458 -4.582 11.002 1.00 98.44 122 ARG A CA 1
ATOM 940 C C . ARG A 1 122 ? -8.067 -5.977 11.058 1.00 98.44 122 ARG A C 1
ATOM 942 O O . ARG A 1 122 ? -7.394 -6.931 10.677 1.00 98.44 122 ARG A O 1
ATOM 949 N N . GLN A 1 123 ? -9.307 -6.113 11.522 1.00 98.25 123 GLN A N 1
ATOM 950 C CA . GLN A 1 123 ? -9.991 -7.406 11.592 1.00 98.25 123 GLN A CA 1
ATOM 951 C C . GLN A 1 123 ? -10.190 -8.009 10.198 1.00 98.25 123 GLN A C 1
ATOM 953 O O . GLN A 1 123 ? -9.919 -9.196 10.010 1.00 98.25 123 GLN A O 1
ATOM 958 N N . ARG A 1 124 ? -10.560 -7.190 9.202 1.00 97.00 124 ARG A N 1
ATOM 959 C CA . ARG A 1 124 ? -10.626 -7.618 7.794 1.00 97.00 124 ARG A CA 1
ATOM 960 C C . ARG A 1 124 ? -9.273 -8.138 7.297 1.00 97.00 124 ARG A C 1
ATOM 962 O O . ARG A 1 124 ? -9.204 -9.240 6.760 1.00 97.00 124 ARG A O 1
ATOM 969 N N . ILE A 1 125 ? -8.191 -7.392 7.533 1.00 97.38 125 ILE A N 1
ATOM 970 C CA . ILE A 1 125 ? -6.831 -7.801 7.138 1.00 97.38 125 ILE A CA 1
ATOM 971 C C . ILE A 1 125 ? -6.420 -9.105 7.837 1.00 97.38 125 ILE A C 1
ATOM 973 O O . ILE A 1 125 ? -5.893 -10.015 7.199 1.00 97.38 125 ILE A O 1
ATOM 977 N N . GLN A 1 126 ? -6.698 -9.237 9.135 1.00 96.81 126 GLN A N 1
ATOM 978 C CA . GLN A 1 126 ? -6.400 -10.456 9.889 1.00 96.81 126 GLN A CA 1
ATOM 979 C C . GLN A 1 126 ? -7.168 -11.669 9.356 1.00 96.81 126 GLN A C 1
ATOM 981 O O . GLN A 1 126 ? -6.612 -12.766 9.316 1.00 96.81 126 GLN A O 1
ATOM 986 N N . ALA A 1 127 ? -8.426 -11.497 8.943 1.00 96.62 127 ALA A N 1
ATOM 987 C CA . ALA A 1 127 ? -9.210 -12.570 8.337 1.00 96.62 127 ALA A CA 1
ATOM 988 C C . ALA A 1 127 ? -8.577 -13.062 7.024 1.00 96.62 127 ALA A C 1
ATOM 990 O O . ALA A 1 127 ? -8.443 -14.271 6.838 1.00 96.62 127 ALA A O 1
ATOM 991 N N . ILE A 1 128 ? -8.098 -12.144 6.175 1.00 96.19 128 ILE A N 1
ATOM 992 C CA . ILE A 1 128 ? -7.358 -12.471 4.945 1.00 96.19 128 ILE A CA 1
ATOM 993 C C . ILE A 1 128 ? -6.063 -13.229 5.278 1.00 96.19 128 ILE A C 1
ATOM 995 O O . ILE A 1 128 ? -5.806 -14.304 4.737 1.00 96.19 128 ILE A O 1
ATOM 999 N N . GLN A 1 129 ? -5.267 -12.718 6.220 1.00 94.06 129 GLN A N 1
ATOM 1000 C CA . GLN A 1 129 ? -3.971 -13.301 6.590 1.00 94.06 129 GLN A CA 1
ATOM 1001 C C . GLN A 1 129 ? -4.076 -14.697 7.223 1.00 94.06 129 GLN A C 1
ATOM 1003 O O . GLN A 1 129 ? -3.149 -15.493 7.118 1.00 94.06 129 GLN A O 1
ATOM 1008 N N . ARG A 1 130 ? -5.201 -15.054 7.855 1.00 92.75 130 ARG A N 1
ATOM 1009 C CA . ARG A 1 130 ? -5.403 -16.418 8.388 1.00 92.75 130 ARG A CA 1
ATOM 1010 C C . ARG A 1 130 ? -5.450 -17.492 7.300 1.00 92.75 130 ARG A C 1
ATOM 1012 O O . ARG A 1 130 ? -5.296 -18.668 7.617 1.00 92.75 130 ARG A O 1
ATOM 1019 N N . ARG A 1 131 ? -5.650 -17.104 6.039 1.00 89.31 131 ARG A N 1
ATOM 1020 C CA . ARG A 1 131 ? -5.710 -18.022 4.896 1.00 89.31 131 ARG A CA 1
ATOM 1021 C C . ARG A 1 131 ? -4.324 -18.438 4.395 1.00 89.31 131 ARG A C 1
ATOM 1023 O O . ARG A 1 131 ? -4.223 -19.424 3.672 1.00 89.31 131 ARG A O 1
ATOM 1030 N N . GLY A 1 132 ? -3.261 -17.734 4.793 1.00 84.31 132 GLY A N 1
ATOM 1031 C CA . GLY A 1 132 ? -1.890 -18.067 4.413 1.00 84.31 132 GLY A CA 1
ATOM 1032 C C . GLY A 1 132 ? -0.848 -17.222 5.142 1.00 84.31 132 GLY A C 1
ATOM 1033 O O . GLY A 1 132 ? -1.012 -16.017 5.315 1.00 84.31 132 GLY A O 1
ATOM 1034 N N . ALA A 1 133 ? 0.249 -17.853 5.563 1.00 80.31 133 ALA A N 1
ATOM 1035 C CA . ALA A 1 133 ? 1.353 -17.145 6.200 1.00 80.31 133 ALA A CA 1
ATOM 1036 C C . ALA A 1 133 ? 2.148 -16.322 5.176 1.00 80.31 133 ALA A C 1
A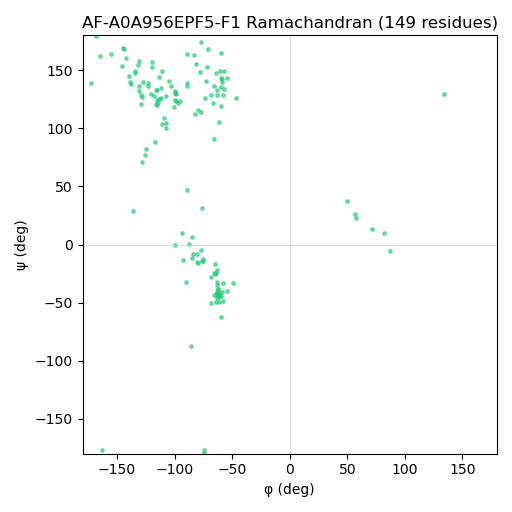TOM 1038 O O . ALA A 1 133 ? 2.420 -16.788 4.069 1.00 80.31 133 ALA A O 1
ATOM 1039 N N . ALA A 1 134 ? 2.572 -15.122 5.575 1.00 85.56 134 ALA A N 1
ATOM 1040 C CA . ALA A 1 134 ? 3.474 -14.315 4.765 1.00 85.56 134 ALA A CA 1
ATOM 1041 C C . ALA A 1 134 ? 4.823 -15.030 4.596 1.00 85.56 134 ALA A C 1
ATOM 1043 O O . ALA A 1 134 ? 5.455 -15.434 5.576 1.00 85.56 134 ALA A O 1
ATOM 1044 N N . VAL A 1 135 ? 5.279 -15.152 3.350 1.00 89.06 135 VAL A N 1
ATOM 1045 C CA . VAL A 1 135 ? 6.616 -15.652 3.025 1.00 89.06 135 VAL A CA 1
ATOM 1046 C C . VAL A 1 135 ? 7.530 -14.457 2.810 1.00 89.06 135 VAL A C 1
ATOM 1048 O O . VAL A 1 135 ? 7.284 -13.612 1.955 1.00 89.06 135 VAL A O 1
ATOM 1051 N N . ILE A 1 136 ? 8.597 -14.386 3.600 1.00 89.00 136 ILE A N 1
ATOM 1052 C CA . ILE A 1 136 ? 9.531 -13.265 3.578 1.00 89.00 136 ILE A CA 1
ATOM 1053 C C . ILE A 1 136 ? 10.778 -13.640 2.778 1.00 89.00 136 ILE A C 1
ATOM 1055 O O . ILE A 1 136 ? 11.527 -14.539 3.161 1.00 89.00 136 ILE A O 1
ATOM 1059 N N . THR A 1 137 ? 11.037 -12.918 1.685 1.00 87.88 137 THR A N 1
ATOM 1060 C CA . THR A 1 137 ? 12.251 -13.079 0.872 1.00 87.88 137 THR A CA 1
ATOM 1061 C C . THR A 1 137 ? 13.176 -11.870 1.060 1.00 87.88 137 THR A C 1
ATOM 1063 O O . THR A 1 137 ? 12.867 -10.781 0.582 1.00 87.88 137 THR A O 1
ATOM 1066 N N . PRO A 1 138 ? 14.323 -12.015 1.754 1.00 83.94 138 PRO A N 1
ATOM 1067 C CA . PRO A 1 138 ? 15.209 -10.886 2.059 1.00 83.94 138 PRO A CA 1
ATOM 1068 C C . PRO A 1 138 ? 16.031 -10.412 0.850 1.00 83.94 138 PRO A C 1
ATOM 1070 O O . PRO A 1 138 ? 16.614 -9.326 0.890 1.00 83.94 138 PRO A O 1
ATOM 1073 N N . THR A 1 139 ? 16.082 -11.219 -0.209 1.00 82.56 139 THR A N 1
ATOM 1074 C CA . THR A 1 139 ? 16.834 -10.949 -1.434 1.00 82.56 139 THR A CA 1
ATOM 1075 C C . THR A 1 139 ? 15.890 -10.422 -2.507 1.00 82.56 139 THR A C 1
ATOM 1077 O O . THR A 1 139 ? 14.910 -11.079 -2.846 1.00 82.56 139 THR A O 1
ATOM 1080 N N . ALA A 1 140 ? 16.193 -9.246 -3.059 1.00 74.25 140 ALA A N 1
ATOM 1081 C CA . ALA A 1 140 ? 15.440 -8.710 -4.188 1.00 74.25 140 ALA A CA 1
ATOM 1082 C C . ALA A 1 140 ? 15.595 -9.619 -5.426 1.00 74.25 140 ALA A C 1
ATOM 1084 O O . ALA A 1 140 ? 16.665 -10.213 -5.608 1.00 74.25 140 ALA A O 1
ATOM 1085 N N . PRO A 1 141 ? 14.569 -9.722 -6.293 1.00 74.75 141 PRO A N 1
ATOM 1086 C CA . PRO A 1 141 ? 14.690 -10.458 -7.545 1.00 74.75 141 PRO A CA 1
ATOM 1087 C C . PRO A 1 141 ? 15.838 -9.884 -8.384 1.00 74.75 141 PRO A C 1
ATOM 1089 O O . PRO A 1 141 ? 15.974 -8.667 -8.531 1.00 74.75 141 PRO A O 1
ATOM 1092 N N . ALA A 1 142 ? 16.683 -10.767 -8.918 1.00 80.38 142 ALA A N 1
ATOM 1093 C CA . ALA A 1 142 ? 17.804 -10.357 -9.752 1.00 80.38 142 ALA A CA 1
ATOM 1094 C C . ALA A 1 142 ? 17.290 -9.661 -11.022 1.00 80.38 142 ALA A C 1
ATOM 1096 O O . ALA A 1 142 ? 16.391 -10.167 -11.696 1.00 80.38 142 ALA A O 1
ATOM 1097 N N . VAL A 1 143 ? 17.881 -8.511 -11.358 1.00 82.94 143 VAL A N 1
ATOM 1098 C CA . VAL A 1 143 ? 17.613 -7.834 -12.630 1.00 82.94 143 VAL A CA 1
ATOM 1099 C C . VAL A 1 143 ? 18.164 -8.717 -13.755 1.00 82.94 143 VAL A C 1
ATOM 1101 O O . VAL A 1 143 ? 19.361 -9.016 -13.744 1.00 82.94 143 VAL A O 1
ATOM 1104 N N . PRO A 1 144 ? 17.333 -9.151 -14.720 1.00 83.75 144 PRO A N 1
ATOM 1105 C CA . PRO A 1 144 ? 17.800 -9.956 -15.839 1.00 83.75 144 PRO A CA 1
ATOM 1106 C C . PRO A 1 144 ? 18.860 -9.198 -16.638 1.00 83.75 144 PRO A C 1
ATOM 1108 O O . PRO A 1 144 ? 18.749 -7.985 -16.833 1.00 83.75 144 PRO A O 1
ATOM 1111 N N . ALA A 1 145 ? 19.873 -9.910 -17.135 1.00 81.50 145 ALA A N 1
ATOM 1112 C CA . ALA A 1 145 ? 20.829 -9.320 -18.063 1.00 81.50 145 ALA A CA 1
ATOM 1113 C C . ALA A 1 145 ? 20.092 -8.798 -19.307 1.00 81.50 145 ALA A C 1
ATOM 1115 O O . ALA A 1 145 ? 19.147 -9.431 -19.788 1.00 81.50 145 ALA A O 1
ATOM 1116 N N . LEU A 1 146 ? 20.536 -7.658 -19.842 1.00 68.25 146 LEU A N 1
ATOM 1117 C CA . LEU A 1 146 ? 20.074 -7.172 -21.140 1.00 68.25 146 LEU A CA 1
ATOM 1118 C C . LEU A 1 146 ? 20.553 -8.153 -22.217 1.00 68.25 146 LEU A C 1
ATOM 1120 O O . LEU A 1 146 ? 21.663 -8.042 -22.732 1.00 68.25 146 LEU A O 1
ATOM 1124 N N . GLY A 1 147 ? 19.730 -9.150 -22.529 1.00 61.22 147 GLY A N 1
ATOM 1125 C CA . GLY A 1 147 ? 19.918 -9.964 -23.718 1.00 61.22 147 GLY A CA 1
ATOM 1126 C C . GLY A 1 147 ? 19.717 -9.093 -24.956 1.00 61.22 147 GLY A C 1
ATOM 1127 O O . GLY A 1 147 ? 18.776 -8.299 -25.011 1.00 61.22 147 GLY A O 1
ATOM 1128 N N . VAL A 1 148 ? 20.592 -9.238 -25.952 1.00 52.41 148 VAL A N 1
ATOM 1129 C CA . VAL A 1 148 ? 20.337 -8.734 -27.307 1.00 52.41 148 VAL A CA 1
ATOM 1130 C C . VAL A 1 148 ? 19.086 -9.470 -27.788 1.00 52.41 148 VAL A C 1
ATOM 1132 O O . VAL A 1 148 ? 19.127 -10.681 -27.986 1.00 52.41 148 VAL A O 1
ATOM 1135 N N . GLY A 1 149 ? 17.945 -8.783 -27.819 1.00 45.38 149 GLY A N 1
ATOM 1136 C CA . GLY A 1 149 ? 16.647 -9.421 -28.024 1.00 45.38 149 GLY A CA 1
ATOM 1137 C C . GLY A 1 149 ? 16.591 -10.192 -29.341 1.00 45.38 149 GLY A C 1
ATOM 1138 O O . GLY A 1 149 ? 16.890 -9.640 -30.396 1.00 45.38 149 GLY A O 1
ATOM 1139 N N . SER A 1 150 ? 16.174 -11.455 -29.289 1.00 43.78 150 SER A N 1
ATOM 1140 C CA . SER A 1 150 ? 15.536 -12.086 -30.440 1.00 43.78 150 SER A CA 1
ATOM 1141 C C . SER A 1 150 ? 14.101 -11.563 -30.506 1.00 43.78 150 SER A C 1
ATOM 1143 O O . SER A 1 150 ? 13.330 -11.792 -29.569 1.00 43.78 150 SER A O 1
ATOM 1145 N N . ASN A 1 151 ? 13.806 -10.809 -31.568 1.00 40.75 151 ASN A N 1
ATOM 1146 C CA . ASN A 1 151 ? 12.451 -10.416 -31.969 1.00 40.75 151 ASN A CA 1
ATOM 1147 C C . ASN A 1 151 ? 11.520 -11.624 -32.104 1.00 40.75 151 ASN A C 1
ATOM 1149 O O . ASN A 1 151 ? 12.012 -12.686 -32.549 1.00 40.75 151 ASN A O 1
#

pLDDT: mean 92.94, std 10.05, range [40.75, 98.81]

Foldseek 3Di:
DPLVQPPDADAAAAPQDKDKDKDFFQADPQQKGKDWDADPVLFWIKMKIWRCPQQGMWMWMADSHHVVVNGDIDTDGHLADPDDPVQCVVVPSDDDADVPDDDDIDMDMDIRNGNVSSVVSVVNNVVRCVVDPDDDDPDDPDRDPPDPDDD

Nearest PDB structures (foldseek):
  3ty1-assembly1_C  TM=9.900E-01  e=6.792E-10  Klebsiella pneumoniae subsp. pneumoniae MGH 78578
  4jqr-assembly1_A  TM=3.760E-01  e=2.648E+00  Bacteroides caccae ATCC 43185
  4yzg-assembly1_A  TM=3.905E-01  e=3.850E+00  Arabidopsis thaliana
  2mji-assembly1_A  TM=4.081E-01  e=5.958E+00  Homo sapiens
  4yzh-assembly1_A  TM=3.923E-01  e=4.941E+00  Arabidopsis thaliana

Solvent-accessible surface area (backbone atoms only — not comparable to full-atom values): 9284 Å² total; per-residue (Å²): 122,66,74,94,47,74,90,58,84,70,69,68,28,79,90,48,76,72,47,79,47,81,43,73,60,66,45,44,97,86,34,40,28,67,51,75,50,62,47,96,84,41,40,32,31,41,34,44,37,33,48,28,78,73,29,37,22,32,38,41,38,40,28,44,11,31,73,92,81,37,66,48,72,45,82,43,73,22,58,48,72,99,58,59,69,69,50,35,46,74,73,66,36,57,86,83,75,62,95,89,59,84,86,81,88,60,76,48,78,47,80,21,85,35,45,64,55,35,49,54,54,50,52,55,41,51,60,31,48,73,76,49,82,88,83,86,73,88,66,76,84,79,78,72,77,88,66,85,75,82,129

Sequence (151 aa):
KNMNAWDAYKAPTDNFVEEVFLAEAAADEEGSSTILLQNHNASRGASITWDAGPLPYVTVWKYTAAEADGYVTGLEPGTGFPFNRFVERHFGRVPKLGPGDSVEFKLTYAVHPDEQSVSDARQRIQAIQRRGAAVITPTAPAVPALGVGSN

Mean predicted aligned error: 4.56 Å

Secondary structure (DSSP, 8-state):
--GGGTT--PPP-TT---EEEEEEPP--TTSEEEEEEE-TTSS-EEEEEEETTT--EEEEEEEE--TTT-EEEEEEEESS-SS-HHHHHHTT-S----TT------EEEEEE-SHHHHHHHHHHHHHHHTTSPPPP--SPPPPPP------

Radius of gyration: 17.47 Å; Cα contacts (8 Å, |Δi|>4): 231; chains: 1; bounding box: 35×38×51 Å